Protein AF-A0A1G1J5I1-F1 (afdb_monomer_lite)

Foldseek 3Di:
DLVVLLVCLVVDDPDPVPDDPDPDPCVVVVVVCCQCVPPVNVVCCVPVVVVCCVVLCVVPPVSNVCVVVVVVVVVVVVVVVVVVCCVVCVVPDDSVNVSVVSNVVSVVVVVVVVVVVVVVD

Radius of gyration: 18.37 Å; chains: 1; bounding box: 35×41×48 Å

Structure (mmCIF, N/CA/C/O backbone):
data_AF-A0A1G1J5I1-F1
#
_entry.id   AF-A0A1G1J5I1-F1
#
loop_
_atom_site.group_PDB
_atom_site.id
_atom_site.type_symbol
_atom_site.label_atom_id
_atom_site.label_alt_id
_atom_site.label_comp_id
_atom_site.label_asym_id
_atom_site.label_entity_id
_atom_site.label_seq_id
_atom_site.pdbx_PDB_ins_code
_atom_site.Cartn_x
_atom_site.Cartn_y
_atom_site.Cartn_z
_atom_site.occupancy
_atom_site.B_iso_or_equiv
_atom_site.auth_seq_id
_atom_site.auth_comp_id
_atom_site.auth_asym_id
_atom_site.auth_atom_id
_atom_site.pdbx_PDB_model_num
ATOM 1 N N . MET A 1 1 ? -4.725 -12.896 -11.452 1.00 55.09 1 MET A N 1
ATOM 2 C CA . MET A 1 1 ? -3.726 -11.803 -11.487 1.00 55.09 1 MET A CA 1
ATOM 3 C C . MET A 1 1 ? -2.290 -12.328 -11.563 1.00 55.09 1 MET A C 1
ATOM 5 O O . MET A 1 1 ? -1.646 -12.036 -12.557 1.00 55.09 1 ME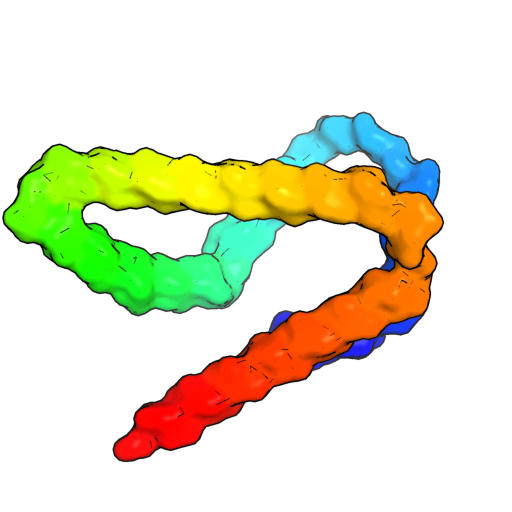T A O 1
ATOM 9 N N . GLY A 1 2 ? -1.803 -13.175 -10.642 1.00 56.72 2 GLY A N 1
ATOM 10 C CA . GLY A 1 2 ? -0.419 -13.703 -10.698 1.00 56.72 2 GLY A CA 1
ATOM 11 C C . GLY A 1 2 ? -0.045 -14.469 -11.982 1.00 56.72 2 GLY A C 1
ATOM 12 O O . GLY A 1 2 ? 0.990 -14.198 -12.580 1.00 56.72 2 GLY A O 1
ATOM 13 N N . ILE A 1 3 ? -0.916 -15.357 -12.476 1.00 57.78 3 ILE A N 1
ATOM 14 C CA . ILE A 1 3 ? -0.677 -16.102 -13.732 1.00 57.78 3 ILE A CA 1
ATOM 15 C C . ILE A 1 3 ? -0.652 -15.155 -14.945 1.00 57.78 3 ILE A C 1
ATOM 17 O O . ILE A 1 3 ? 0.208 -15.273 -15.812 1.00 57.78 3 ILE A O 1
ATOM 21 N N . ILE A 1 4 ? -1.550 -14.166 -14.977 1.00 65.12 4 ILE A N 1
ATOM 22 C CA . ILE A 1 4 ? -1.619 -13.163 -16.052 1.00 65.12 4 ILE A CA 1
ATOM 23 C C . ILE A 1 4 ? -0.335 -12.327 -16.081 1.00 65.12 4 ILE A C 1
ATOM 25 O O . ILE A 1 4 ? 0.204 -12.096 -17.159 1.00 65.12 4 ILE A O 1
ATOM 29 N N . LEU A 1 5 ? 0.199 -11.940 -14.917 1.00 62.00 5 LEU A N 1
ATOM 30 C CA . LEU A 1 5 ? 1.461 -11.201 -14.798 1.00 62.00 5 LEU A CA 1
ATOM 31 C C . LEU A 1 5 ? 2.662 -12.023 -15.282 1.00 62.00 5 LEU A C 1
ATOM 33 O O . LEU A 1 5 ? 3.518 -11.490 -15.981 1.00 62.00 5 LEU A O 1
ATOM 37 N N . ILE A 1 6 ? 2.700 -13.329 -15.003 1.00 63.72 6 ILE A N 1
ATOM 38 C CA . ILE A 1 6 ? 3.749 -14.230 -15.517 1.00 63.72 6 ILE A CA 1
ATOM 39 C C . ILE A 1 6 ? 3.690 -14.334 -17.046 1.00 63.72 6 ILE A C 1
ATOM 41 O O . ILE A 1 6 ? 4.729 -14.289 -17.706 1.00 63.72 6 ILE A O 1
ATOM 45 N N . LEU A 1 7 ? 2.485 -14.442 -17.610 1.00 65.31 7 LEU A N 1
ATOM 46 C CA . LEU A 1 7 ? 2.272 -14.569 -19.055 1.00 65.31 7 LEU A CA 1
ATOM 47 C C . LEU A 1 7 ? 2.526 -13.261 -19.816 1.00 65.31 7 LEU A C 1
ATOM 49 O O . LEU A 1 7 ? 2.947 -13.292 -20.970 1.00 65.31 7 LEU A O 1
ATOM 53 N N . THR A 1 8 ? 2.292 -12.111 -19.181 1.00 63.78 8 THR A N 1
ATOM 54 C CA . THR A 1 8 ? 2.509 -10.782 -19.778 1.00 63.78 8 THR A CA 1
ATOM 55 C C . THR A 1 8 ? 3.906 -10.217 -19.515 1.00 63.78 8 THR A C 1
ATOM 57 O O . THR A 1 8 ? 4.362 -9.380 -20.290 1.00 63.78 8 THR A O 1
ATOM 60 N N . ALA A 1 9 ? 4.644 -10.745 -18.531 1.00 59.56 9 ALA A N 1
ATOM 61 C CA . ALA A 1 9 ? 6.033 -10.379 -18.233 1.00 59.56 9 ALA A CA 1
ATOM 62 C C . ALA A 1 9 ? 6.990 -10.342 -19.448 1.00 59.56 9 ALA A C 1
ATOM 64 O O . ALA A 1 9 ? 7.840 -9.455 -19.478 1.00 59.56 9 ALA A O 1
ATOM 65 N N . PRO A 1 10 ? 6.906 -11.226 -20.469 1.00 63.50 10 PRO A N 1
ATOM 66 C CA . PRO A 1 10 ? 7.789 -11.144 -21.636 1.00 63.50 10 PRO A CA 1
ATOM 67 C C . PRO A 1 10 ? 7.584 -9.873 -22.473 1.00 63.50 10 PRO A C 1
ATOM 69 O O . PRO A 1 10 ? 8.506 -9.466 -23.170 1.00 63.50 10 PRO A O 1
ATOM 72 N N . LYS A 1 11 ? 6.395 -9.259 -22.406 1.00 60.06 11 LYS A N 1
ATOM 73 C CA . LYS A 1 11 ? 6.000 -8.085 -23.201 1.00 60.06 11 LYS A CA 1
ATOM 74 C C . LYS A 1 11 ? 6.179 -6.757 -22.458 1.00 60.06 11 LYS A C 1
ATOM 76 O O . LYS A 1 11 ? 5.930 -5.708 -23.038 1.00 60.06 11 LYS A O 1
ATOM 81 N N . MET A 1 12 ? 6.568 -6.792 -21.183 1.00 56.69 12 MET A N 1
ATOM 82 C CA . MET A 1 12 ? 6.730 -5.587 -20.371 1.00 56.69 12 MET A CA 1
ATOM 83 C C . MET A 1 12 ? 8.138 -5.014 -20.545 1.00 56.69 12 MET A C 1
ATOM 85 O O . MET A 1 12 ? 9.133 -5.666 -20.210 1.00 56.69 12 MET A O 1
ATOM 89 N N . THR A 1 13 ? 8.197 -3.790 -21.059 1.00 61.62 13 THR A N 1
ATOM 90 C CA . THR A 1 13 ? 9.415 -2.983 -21.196 1.00 61.62 13 THR A CA 1
ATOM 91 C C . THR A 1 13 ? 9.419 -1.944 -20.082 1.00 61.62 13 THR A C 1
ATOM 93 O O . THR A 1 13 ? 8.408 -1.278 -19.867 1.00 61.62 13 THR A O 1
ATOM 96 N N . ALA A 1 14 ? 10.527 -1.810 -19.350 1.00 56.22 14 ALA A N 1
ATOM 97 C CA . ALA A 1 14 ? 10.578 -0.950 -18.164 1.00 56.22 14 ALA A CA 1
ATOM 98 C C . ALA A 1 14 ? 10.547 0.555 -18.501 1.00 56.22 14 ALA A C 1
ATOM 100 O O . ALA A 1 14 ? 10.270 1.381 -17.633 1.00 56.22 14 ALA A O 1
ATOM 101 N N . LEU A 1 15 ? 10.828 0.913 -19.757 1.00 53.41 15 LEU A N 1
ATOM 102 C CA . LEU A 1 15 ? 10.865 2.286 -20.252 1.00 53.41 15 LEU A CA 1
ATOM 103 C C . LEU A 1 15 ? 10.266 2.351 -21.657 1.00 53.41 15 LEU A C 1
ATOM 105 O O . LEU A 1 15 ? 10.990 2.325 -22.653 1.00 53.41 15 LEU A O 1
ATOM 109 N N . ASP A 1 16 ? 8.944 2.470 -21.744 1.00 52.25 16 ASP A N 1
ATOM 110 C CA . ASP A 1 16 ? 8.336 2.987 -22.965 1.00 52.25 16 ASP A CA 1
ATOM 111 C C . ASP A 1 16 ? 8.480 4.515 -22.974 1.00 52.25 16 ASP A C 1
ATOM 113 O O . ASP A 1 16 ? 7.745 5.240 -22.306 1.00 52.25 16 ASP A O 1
ATOM 117 N N . LYS A 1 17 ? 9.486 5.012 -23.699 1.00 52.78 17 LYS A N 1
ATOM 118 C CA . LYS A 1 17 ? 9.742 6.452 -23.859 1.00 52.78 17 LYS A CA 1
ATOM 119 C C . LYS A 1 17 ? 8.707 7.152 -24.751 1.00 52.78 17 LYS A C 1
ATOM 121 O O . LYS A 1 17 ? 8.805 8.364 -24.921 1.00 52.78 17 LYS A O 1
ATOM 126 N N . THR A 1 18 ? 7.761 6.423 -25.351 1.00 50.72 18 THR A N 1
ATOM 127 C CA . THR A 1 18 ? 6.814 6.983 -26.330 1.00 50.72 18 THR A CA 1
ATOM 128 C C . THR A 1 18 ? 5.504 7.479 -25.717 1.00 50.72 18 THR A C 1
ATOM 130 O O . THR A 1 18 ? 4.784 8.244 -26.360 1.00 50.72 18 THR A O 1
ATOM 133 N N . VAL A 1 19 ? 5.218 7.131 -24.457 1.00 54.50 19 VAL A N 1
ATOM 134 C CA . VAL A 1 19 ? 4.055 7.652 -23.731 1.00 54.50 19 VAL A CA 1
ATOM 135 C C . VAL A 1 19 ? 4.356 9.078 -23.280 1.00 54.50 19 VAL A C 1
ATOM 137 O O . VAL A 1 19 ? 5.038 9.308 -22.280 1.00 54.50 19 VAL A O 1
ATOM 140 N N . GLN A 1 20 ? 3.857 10.058 -24.032 1.00 50.81 20 GLN A N 1
ATOM 141 C CA . GLN A 1 20 ? 3.867 11.442 -23.575 1.00 50.81 20 GLN A CA 1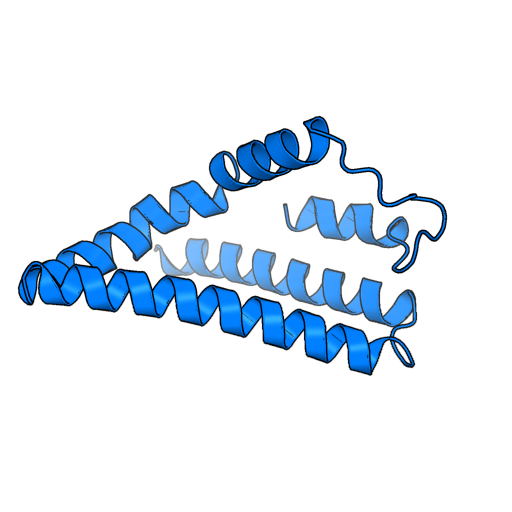
ATOM 142 C C . GLN A 1 20 ? 3.004 11.559 -22.308 1.00 50.81 20 GLN A C 1
ATOM 144 O O . GLN A 1 20 ? 1.903 11.003 -22.284 1.00 50.81 20 GLN A O 1
ATOM 149 N N . PRO A 1 21 ? 3.458 12.267 -21.256 1.00 47.88 21 PRO A N 1
ATOM 150 C CA . PRO A 1 21 ? 2.689 12.465 -20.033 1.00 47.88 21 PRO A CA 1
ATOM 151 C C . PRO A 1 21 ? 1.542 13.457 -20.289 1.00 47.88 21 PRO A C 1
ATOM 153 O O . PRO A 1 21 ? 1.585 14.613 -19.883 1.00 47.88 21 PRO A O 1
ATOM 156 N N . GLY A 1 22 ? 0.518 13.013 -21.016 1.00 51.81 22 GLY A N 1
ATOM 157 C CA . GLY A 1 22 ? -0.747 13.716 -21.167 1.00 51.81 22 GLY A CA 1
ATOM 158 C C . GLY A 1 22 ? -1.658 13.377 -19.994 1.00 51.81 22 GLY A C 1
ATOM 159 O O . GLY A 1 22 ? -1.874 12.205 -19.689 1.00 51.81 22 GLY A O 1
ATOM 160 N N . PHE A 1 23 ? -2.191 14.394 -19.316 1.00 55.91 23 PHE A N 1
ATOM 161 C CA . PHE A 1 23 ? -3.173 14.207 -18.249 1.00 55.91 23 PHE A CA 1
ATOM 162 C C . PHE A 1 23 ? -4.534 13.843 -18.860 1.00 55.91 23 PHE A C 1
ATOM 164 O O . PHE A 1 23 ? -5.436 14.674 -18.964 1.00 55.91 23 PHE A O 1
ATOM 171 N N . ASP A 1 24 ? -4.672 12.599 -19.311 1.00 65.38 24 ASP A N 1
ATOM 172 C CA . ASP A 1 24 ? -5.941 12.090 -19.814 1.00 65.38 24 ASP A CA 1
ATOM 173 C C . ASP A 1 24 ? -6.859 11.766 -18.634 1.00 65.38 24 ASP A C 1
ATOM 175 O O . ASP A 1 24 ? -6.566 10.898 -17.808 1.00 65.38 24 ASP A O 1
ATOM 179 N N . LYS A 1 25 ? -8.014 12.437 -18.549 1.00 61.81 25 LYS A N 1
ATOM 180 C CA . LYS A 1 25 ? -9.018 12.184 -17.493 1.00 61.81 25 LYS A CA 1
ATOM 181 C C . LYS A 1 25 ? -9.445 10.708 -17.444 1.00 61.81 25 LYS A C 1
ATOM 183 O O . LYS A 1 25 ? -9.797 10.203 -16.377 1.00 61.81 25 LYS A O 1
ATOM 188 N N . GLY A 1 26 ? -9.356 10.011 -18.581 1.00 66.88 26 GLY A N 1
ATOM 189 C CA . GLY A 1 26 ? -9.585 8.572 -18.696 1.00 66.88 26 GLY A CA 1
ATOM 190 C C . GLY A 1 26 ? -8.600 7.714 -17.893 1.00 66.88 26 GLY A C 1
ATOM 191 O O . GLY A 1 26 ? -9.017 6.700 -17.341 1.00 66.88 26 GLY A O 1
ATOM 192 N N . LEU A 1 27 ? -7.335 8.132 -17.738 1.00 69.44 27 LEU A N 1
ATOM 193 C CA . LEU A 1 27 ? -6.355 7.413 -16.911 1.00 69.44 27 LEU A CA 1
ATOM 194 C C . LEU A 1 27 ? -6.695 7.502 -15.420 1.00 69.44 27 LEU A C 1
ATOM 196 O O . LEU A 1 27 ? -6.558 6.516 -14.700 1.00 69.44 27 LEU A O 1
ATOM 200 N N . PHE A 1 28 ? -7.165 8.664 -14.958 1.00 72.88 28 PHE A N 1
ATOM 201 C CA . PHE A 1 28 ? -7.493 8.873 -13.546 1.00 72.88 28 PHE A CA 1
ATOM 202 C C . PHE A 1 28 ? -8.727 8.061 -13.134 1.00 72.88 28 PHE A C 1
ATOM 204 O O . PHE A 1 28 ? -8.712 7.350 -12.130 1.00 72.88 28 PHE A O 1
ATOM 211 N N . ILE A 1 29 ? -9.781 8.112 -13.956 1.00 74.88 29 ILE A N 1
ATOM 212 C CA . ILE A 1 29 ? -11.013 7.342 -13.740 1.00 74.88 29 ILE A CA 1
ATOM 213 C C . ILE A 1 29 ? -10.745 5.843 -13.907 1.00 74.88 29 ILE A C 1
ATOM 215 O O . ILE A 1 29 ? -11.189 5.048 -13.080 1.00 74.88 29 ILE A O 1
ATOM 219 N N . GLY A 1 30 ? -9.977 5.453 -14.929 1.00 74.81 30 GLY A N 1
ATOM 220 C CA . GLY A 1 30 ? -9.584 4.062 -15.151 1.00 74.81 30 GLY A CA 1
ATOM 221 C C . GLY A 1 30 ? -8.777 3.491 -13.986 1.00 74.81 30 GLY A C 1
ATOM 222 O O . GLY A 1 30 ? -9.079 2.397 -13.516 1.00 74.81 30 GLY A O 1
ATOM 223 N N . GLY A 1 31 ? -7.811 4.251 -13.464 1.00 74.25 31 GLY A N 1
ATOM 224 C CA . GLY A 1 31 ? -7.022 3.869 -12.292 1.00 74.25 31 GLY A CA 1
ATOM 225 C C . GLY A 1 31 ? -7.859 3.756 -11.017 1.00 74.25 31 GLY A C 1
ATOM 226 O O . GLY A 1 31 ? -7.736 2.774 -10.286 1.00 74.25 31 GLY A O 1
ATOM 227 N N . PHE A 1 32 ? -8.758 4.714 -10.773 1.00 76.31 32 PHE A N 1
ATOM 228 C CA . PHE A 1 32 ? -9.667 4.681 -9.625 1.00 76.31 32 PHE A CA 1
ATOM 229 C C . PHE A 1 32 ? -10.591 3.456 -9.660 1.00 76.31 32 PHE A C 1
ATOM 231 O O . PHE A 1 32 ? -10.646 2.693 -8.694 1.00 76.31 32 PHE A O 1
ATOM 238 N N . LEU A 1 33 ? -11.266 3.226 -10.793 1.00 75.19 33 LEU A N 1
ATOM 239 C CA . LEU A 1 33 ? -12.154 2.078 -10.974 1.00 75.19 33 LEU A CA 1
ATOM 240 C C . LEU A 1 33 ? -11.390 0.759 -10.848 1.00 75.19 33 LEU A C 1
ATOM 242 O O . LEU A 1 33 ? -11.863 -0.153 -10.176 1.00 75.19 33 LEU A O 1
ATOM 246 N N . PHE A 1 34 ? -10.193 0.665 -11.431 1.00 74.75 34 PHE A N 1
ATOM 247 C CA . PHE A 1 34 ? -9.363 -0.531 -11.329 1.00 74.75 34 PHE A CA 1
ATOM 248 C C . PHE A 1 34 ? -8.958 -0.837 -9.881 1.00 74.75 34 PHE A C 1
ATOM 250 O O . PHE A 1 34 ? -9.022 -1.994 -9.471 1.00 74.75 34 PHE A O 1
ATOM 257 N N . SER A 1 35 ? -8.603 0.178 -9.087 1.00 73.56 35 SER A N 1
ATOM 258 C CA . SER A 1 35 ? -8.270 -0.001 -7.668 1.00 73.56 35 SER A CA 1
ATOM 259 C C . SER A 1 35 ? -9.462 -0.497 -6.852 1.00 73.56 35 SER A C 1
ATOM 261 O O . SER A 1 35 ? -9.345 -1.509 -6.158 1.00 73.56 35 SER A O 1
ATOM 263 N N . VAL A 1 36 ? -10.615 0.170 -6.970 1.00 74.12 36 VAL A N 1
ATOM 264 C CA . VAL A 1 36 ? -11.817 -0.150 -6.178 1.00 74.12 36 VAL A CA 1
ATOM 265 C C . VAL A 1 36 ? -12.399 -1.513 -6.562 1.00 74.12 36 VAL A C 1
ATOM 267 O O . VAL A 1 36 ? -12.837 -2.264 -5.694 1.00 74.12 36 VAL A O 1
ATOM 270 N N . ILE A 1 37 ? -12.376 -1.856 -7.853 1.00 76.19 37 ILE A N 1
ATOM 271 C CA . ILE A 1 37 ? -12.941 -3.108 -8.382 1.00 76.19 37 ILE A CA 1
ATOM 272 C C . ILE A 1 37 ? -11.936 -4.266 -8.275 1.00 76.19 37 ILE A C 1
ATOM 274 O O . ILE A 1 37 ? -12.297 -5.428 -8.479 1.00 76.19 37 ILE A O 1
ATOM 278 N N . SER A 1 38 ? -10.674 -3.998 -7.919 1.00 79.19 38 SER A N 1
ATOM 279 C CA . SER A 1 38 ? -9.695 -5.066 -7.752 1.00 79.19 38 SER A CA 1
ATOM 280 C C . SER A 1 38 ? -10.165 -6.040 -6.656 1.00 79.19 38 SER A C 1
ATOM 282 O O . SER A 1 38 ? -10.445 -5.627 -5.527 1.00 79.19 38 SER A O 1
ATOM 284 N N . PRO A 1 39 ? -10.231 -7.358 -6.934 1.00 75.69 39 PRO A N 1
ATOM 285 C CA . PRO A 1 39 ? -10.697 -8.333 -5.947 1.00 75.69 39 PRO A CA 1
ATOM 286 C C . PRO A 1 39 ? -9.911 -8.277 -4.631 1.00 75.69 39 PRO A C 1
ATOM 288 O O . PRO A 1 39 ? -10.466 -8.518 -3.562 1.00 75.69 39 PRO A O 1
ATOM 291 N N . GLY A 1 40 ? -8.623 -7.922 -4.703 1.00 76.94 40 GLY A N 1
ATOM 292 C CA . GLY A 1 40 ? -7.761 -7.775 -3.532 1.00 76.94 40 GLY A CA 1
ATOM 293 C C . GLY A 1 40 ? -8.201 -6.650 -2.595 1.00 76.94 40 GLY A C 1
ATOM 294 O O . GLY A 1 40 ? -8.180 -6.847 -1.384 1.00 76.94 40 GLY A O 1
ATOM 295 N N . PHE A 1 41 ? -8.653 -5.514 -3.133 1.00 78.94 41 PHE A N 1
ATOM 296 C CA . PHE A 1 41 ? -9.111 -4.380 -2.329 1.00 78.94 41 PHE A CA 1
ATOM 297 C C . PHE A 1 41 ? -10.350 -4.740 -1.505 1.00 78.94 41 PHE A C 1
ATOM 299 O O . PHE A 1 41 ? -10.375 -4.534 -0.291 1.00 78.94 41 PHE A O 1
ATOM 306 N N . ILE A 1 42 ? -11.344 -5.357 -2.150 1.00 81.38 42 ILE A N 1
ATOM 307 C CA . ILE A 1 42 ? -12.592 -5.769 -1.495 1.00 81.38 42 ILE A CA 1
ATOM 308 C C . ILE A 1 42 ? -12.314 -6.826 -0.421 1.00 81.38 42 ILE A C 1
ATOM 310 O O . ILE A 1 42 ? -12.782 -6.696 0.709 1.00 81.38 42 ILE A O 1
ATOM 314 N N . VAL A 1 43 ? -11.520 -7.854 -0.747 1.00 82.56 43 VAL A N 1
ATOM 315 C CA . VAL A 1 43 ? -11.189 -8.930 0.201 1.00 82.56 43 VAL A CA 1
ATOM 316 C C . VAL A 1 43 ? -10.410 -8.395 1.403 1.00 82.56 43 VAL A C 1
ATOM 318 O O . VAL A 1 43 ? -10.696 -8.793 2.532 1.00 82.56 43 VAL A O 1
ATOM 321 N N . TRP A 1 44 ? -9.460 -7.479 1.197 1.00 84.06 44 TRP A N 1
ATOM 322 C CA . TRP A 1 44 ? -8.685 -6.883 2.286 1.00 84.06 44 TRP A CA 1
ATOM 323 C C . TRP A 1 44 ? -9.562 -6.066 3.238 1.00 84.06 44 TRP A C 1
ATOM 325 O O . TRP A 1 44 ? -9.501 -6.275 4.451 1.00 84.06 44 TRP A O 1
ATOM 335 N N . TRP A 1 45 ? -10.420 -5.192 2.702 1.00 83.88 45 TRP A N 1
ATOM 336 C CA . TRP A 1 45 ? -11.330 -4.387 3.517 1.00 83.88 45 TRP A CA 1
ATOM 337 C C . TRP A 1 45 ? -12.331 -5.258 4.277 1.00 83.88 45 TRP A C 1
ATOM 339 O O . TRP A 1 45 ? -12.528 -5.043 5.469 1.00 83.88 45 TRP A O 1
ATOM 349 N N . ALA A 1 46 ? -12.896 -6.283 3.631 1.00 84.75 46 ALA A N 1
ATOM 350 C CA . ALA A 1 46 ? -13.859 -7.192 4.251 1.00 84.75 46 ALA A CA 1
ATOM 351 C C . ALA A 1 46 ? -13.263 -8.061 5.374 1.00 84.75 46 ALA A C 1
ATOM 353 O O . ALA A 1 46 ? -13.996 -8.512 6.251 1.00 84.75 46 ALA A O 1
ATOM 354 N N . THR A 1 47 ? -11.952 -8.314 5.352 1.00 86.69 47 THR A N 1
ATOM 355 C CA . THR A 1 47 ? -11.282 -9.192 6.322 1.00 86.69 47 THR A CA 1
ATOM 356 C C . THR A 1 47 ? -10.450 -8.391 7.317 1.00 86.69 47 THR A C 1
ATOM 358 O O . THR A 1 47 ? -10.870 -8.151 8.449 1.00 86.69 47 THR A O 1
ATOM 361 N N . ILE A 1 48 ? -9.265 -7.961 6.894 1.00 85.94 48 ILE A N 1
ATOM 362 C CA . ILE A 1 48 ? -8.283 -7.295 7.742 1.00 85.94 48 ILE A CA 1
ATOM 363 C C . ILE A 1 48 ? -8.795 -5.908 8.125 1.00 85.94 48 ILE A C 1
ATOM 365 O O . ILE A 1 48 ? -8.825 -5.617 9.317 1.00 85.94 48 ILE A O 1
ATOM 369 N N . GLY A 1 49 ? -9.269 -5.112 7.159 1.00 84.69 49 GLY A N 1
ATOM 370 C CA . GLY A 1 49 ? -9.684 -3.719 7.369 1.00 84.69 49 GLY A CA 1
ATOM 371 C C . GLY A 1 49 ? -10.795 -3.554 8.410 1.00 84.69 49 GLY A C 1
ATOM 372 O O . GLY A 1 49 ? -10.649 -2.788 9.363 1.00 84.69 49 GLY A O 1
ATOM 373 N N . VAL A 1 50 ? -11.882 -4.323 8.290 1.00 85.50 50 VAL A N 1
ATOM 3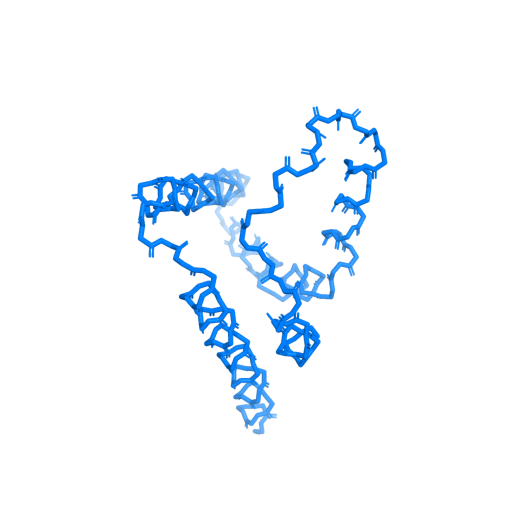74 C CA . VAL A 1 50 ? -12.959 -4.332 9.296 1.00 85.50 50 VAL A CA 1
ATOM 375 C C . VAL A 1 50 ? -12.429 -4.774 10.662 1.00 85.50 50 VAL A C 1
ATOM 377 O O . VAL A 1 50 ? -12.737 -4.140 11.671 1.00 85.50 50 VAL A O 1
ATOM 380 N N . SER A 1 51 ? -11.585 -5.811 10.720 1.00 87.38 51 SER A N 1
ATOM 381 C CA . SER A 1 51 ? -11.045 -6.302 11.994 1.00 87.38 51 SER A CA 1
ATOM 382 C C . SER A 1 51 ? -10.171 -5.266 12.717 1.00 87.38 51 SER A C 1
ATOM 384 O O . SER A 1 51 ? -10.246 -5.148 13.942 1.00 87.38 51 SER A O 1
ATOM 386 N N . THR A 1 52 ? -9.365 -4.485 11.988 1.00 85.69 52 THR A N 1
ATOM 387 C CA . THR A 1 52 ? -8.533 -3.420 12.565 1.00 85.69 52 THR A CA 1
ATOM 388 C C . THR A 1 52 ? -9.362 -2.226 13.006 1.00 85.69 52 THR A C 1
ATOM 390 O O . THR A 1 52 ? -9.078 -1.672 14.065 1.00 85.69 52 THR A O 1
ATOM 393 N N . ILE A 1 53 ? -10.415 -1.863 12.270 1.00 87.00 53 ILE A N 1
ATOM 394 C CA . ILE A 1 53 ? -11.328 -0.786 12.677 1.00 87.00 53 ILE A CA 1
ATOM 395 C C . ILE A 1 53 ? -12.081 -1.157 13.954 1.00 87.00 53 ILE A C 1
ATOM 397 O O . ILE A 1 53 ? -12.142 -0.347 14.875 1.00 87.00 53 ILE A O 1
ATOM 401 N N . VAL A 1 54 ? -12.594 -2.387 14.059 1.00 87.56 54 VAL A N 1
ATOM 402 C CA . VAL A 1 54 ? -13.270 -2.868 15.278 1.00 87.56 54 VAL A CA 1
ATOM 403 C C . VAL A 1 54 ? -12.331 -2.825 16.485 1.00 87.56 54 VAL A C 1
ATOM 405 O O . VAL A 1 54 ? -12.729 -2.384 17.560 1.00 87.56 54 VAL A O 1
ATOM 408 N N . LYS A 1 55 ? -11.061 -3.214 16.314 1.00 85.56 55 LYS A N 1
ATOM 409 C CA . LYS A 1 55 ? -10.051 -3.092 17.378 1.00 85.56 55 LYS A CA 1
ATOM 410 C C . LYS A 1 55 ? -9.745 -1.636 17.726 1.00 85.56 55 LYS A C 1
ATOM 412 O O . LYS A 1 55 ? -9.579 -1.321 18.898 1.00 85.56 55 LYS A O 1
ATOM 417 N N . ALA A 1 56 ? -9.687 -0.750 1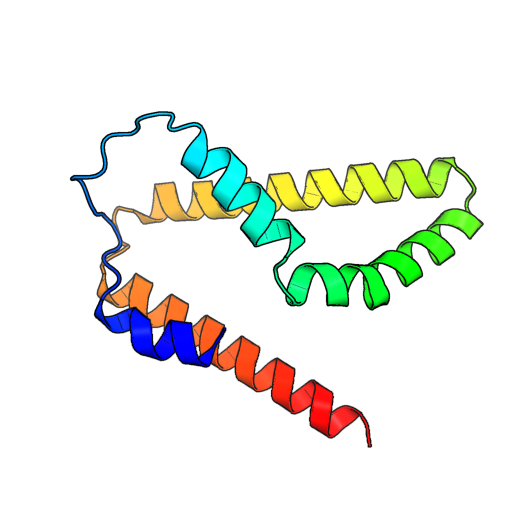6.736 1.00 84.88 56 ALA A N 1
ATOM 418 C CA . ALA A 1 56 ? -9.447 0.674 16.954 1.00 84.88 56 ALA A CA 1
ATOM 419 C C . ALA A 1 56 ? -10.622 1.365 17.668 1.00 84.88 56 ALA A C 1
ATOM 421 O O . ALA A 1 56 ? -10.395 2.249 18.490 1.00 84.88 56 ALA A O 1
ATOM 422 N N . LEU A 1 57 ? -11.858 0.918 17.423 1.00 86.19 57 LEU A N 1
ATOM 423 C CA . LEU A 1 57 ? -13.068 1.392 18.104 1.00 86.19 57 LEU A CA 1
ATOM 424 C C . LEU A 1 57 ? -13.049 1.132 19.618 1.00 86.19 57 LEU A C 1
ATOM 426 O O . LEU A 1 57 ? -13.663 1.899 20.357 1.00 86.19 57 LEU A O 1
ATOM 430 N N . LEU A 1 58 ? -12.302 0.129 20.100 1.00 86.62 58 LEU A N 1
ATOM 431 C CA . LEU A 1 58 ? -12.099 -0.100 21.541 1.00 86.62 58 LEU A CA 1
ATOM 432 C C . LEU A 1 58 ? -11.395 1.080 22.231 1.00 86.62 58 LEU A C 1
ATOM 434 O O . LEU A 1 58 ? -11.574 1.290 23.426 1.00 86.62 58 LEU A O 1
ATOM 438 N N . PHE A 1 59 ? -10.633 1.872 21.473 1.00 84.62 59 PHE A N 1
ATOM 439 C CA . PHE A 1 59 ? -9.971 3.095 21.933 1.00 84.62 59 PHE A CA 1
ATOM 440 C C . PHE A 1 59 ? -10.771 4.366 21.576 1.00 84.62 59 PHE A C 1
ATOM 442 O O . PHE A 1 59 ? -10.252 5.481 21.654 1.00 84.62 59 PHE A O 1
ATOM 449 N N . GLY A 1 60 ? -12.036 4.216 21.164 1.00 87.12 60 GLY A N 1
ATOM 450 C CA . GLY A 1 60 ? -12.920 5.308 20.756 1.00 87.12 60 GLY A CA 1
ATOM 451 C C . GLY A 1 60 ? -12.548 5.950 19.412 1.00 87.12 60 GLY A C 1
ATOM 452 O O . GLY A 1 60 ? -11.753 5.426 18.632 1.00 87.12 60 GLY A O 1
ATOM 453 N N . MET A 1 61 ? -13.124 7.126 19.126 1.00 85.75 61 MET A N 1
ATOM 454 C CA . MET A 1 61 ? -12.885 7.857 17.866 1.00 85.75 61 MET A CA 1
ATOM 455 C C . MET A 1 61 ? -11.415 8.251 17.669 1.00 85.75 61 MET A C 1
ATOM 457 O O . MET A 1 61 ? -10.942 8.281 16.534 1.00 85.75 61 MET A O 1
ATOM 461 N N . ALA A 1 62 ? -10.670 8.491 18.752 1.00 86.00 62 ALA A N 1
ATOM 462 C CA . ALA A 1 62 ? -9.241 8.788 18.678 1.00 86.00 62 ALA A CA 1
ATOM 463 C C . ALA A 1 62 ? -8.443 7.622 18.066 1.00 86.00 62 ALA A C 1
ATOM 465 O O . ALA A 1 62 ? -7.584 7.851 17.213 1.00 86.00 62 ALA A O 1
ATOM 466 N N . GLY A 1 63 ? -8.772 6.375 18.427 1.00 84.62 63 GLY A N 1
ATOM 467 C CA . GLY A 1 63 ? -8.138 5.181 17.864 1.00 84.62 63 GLY A CA 1
ATOM 468 C C . GLY A 1 63 ? -8.358 5.044 16.357 1.00 84.62 63 GLY A C 1
ATOM 469 O O . GLY A 1 63 ? -7.428 4.717 15.623 1.00 84.62 63 GLY A O 1
ATOM 470 N N . VAL A 1 64 ? -9.562 5.359 15.873 1.00 86.12 64 VAL A N 1
ATOM 471 C CA . VAL A 1 64 ? -9.897 5.310 14.438 1.00 86.12 64 VAL A CA 1
ATOM 472 C C . VAL A 1 64 ? -9.136 6.377 13.646 1.00 86.12 64 VAL A C 1
ATOM 474 O O . VAL A 1 64 ? -8.633 6.092 12.557 1.00 86.12 64 VAL A O 1
ATOM 477 N N . ILE A 1 65 ? -9.001 7.588 14.195 1.00 89.75 65 ILE A N 1
ATOM 478 C CA . ILE A 1 65 ? -8.243 8.677 13.561 1.00 89.75 65 ILE A CA 1
ATOM 479 C C . ILE A 1 65 ? -6.767 8.287 13.440 1.00 89.75 65 ILE A C 1
ATOM 481 O O . ILE A 1 65 ? -6.209 8.357 12.346 1.00 89.75 65 ILE A O 1
ATOM 485 N N . PHE A 1 66 ? -6.150 7.813 14.526 1.00 90.69 66 PHE A N 1
ATOM 486 C CA . PHE A 1 66 ? -4.750 7.377 14.509 1.00 90.69 66 PHE A CA 1
ATOM 487 C C . PHE A 1 66 ? -4.513 6.190 13.572 1.00 90.69 66 PHE A C 1
ATOM 489 O O . PHE A 1 66 ? -3.528 6.194 12.836 1.00 90.69 66 PHE A O 1
ATOM 496 N N . LEU A 1 67 ? -5.422 5.207 13.548 1.00 88.31 67 LEU A N 1
ATOM 497 C CA . LEU A 1 67 ? -5.355 4.082 12.612 1.00 88.31 67 LEU A CA 1
ATOM 498 C C . LEU A 1 67 ? -5.380 4.576 11.160 1.00 88.31 67 LEU A C 1
ATOM 500 O O . LEU A 1 67 ? -4.553 4.159 10.355 1.00 88.31 67 LEU A O 1
ATOM 504 N N . THR A 1 68 ? -6.310 5.474 10.834 1.00 87.75 68 THR A N 1
ATOM 505 C CA . THR A 1 68 ? -6.497 5.979 9.467 1.00 87.75 68 THR A CA 1
ATOM 506 C C . THR A 1 68 ? -5.294 6.802 9.013 1.00 87.75 68 THR A C 1
ATOM 508 O O . THR A 1 68 ? -4.754 6.561 7.935 1.00 87.75 68 THR A O 1
ATOM 511 N N . PHE A 1 69 ? -4.819 7.723 9.855 1.00 91.94 69 PHE A N 1
ATOM 512 C CA . PHE A 1 69 ? -3.632 8.523 9.556 1.00 91.94 69 PHE A CA 1
ATOM 513 C C . PHE A 1 69 ? -2.375 7.667 9.435 1.00 91.94 69 PHE A C 1
ATOM 515 O O . PHE A 1 69 ? -1.604 7.842 8.494 1.00 91.94 69 PHE A O 1
ATOM 522 N N . GLY A 1 70 ? -2.176 6.725 10.360 1.00 90.31 70 GLY A N 1
ATOM 523 C CA . GLY A 1 70 ? -1.049 5.800 10.315 1.00 90.31 70 GLY A CA 1
ATOM 524 C C . GLY A 1 70 ? -1.065 4.940 9.053 1.00 90.31 70 GLY A C 1
ATOM 525 O O . GLY A 1 70 ? -0.022 4.761 8.430 1.00 90.31 70 GLY A O 1
ATOM 526 N N . HIS A 1 71 ? -2.244 4.469 8.639 1.00 87.94 71 HIS A N 1
ATOM 527 C CA . HIS A 1 71 ? -2.412 3.696 7.412 1.00 87.94 71 HIS A CA 1
ATOM 528 C C . HIS A 1 71 ? -2.026 4.509 6.169 1.00 87.94 71 HIS A C 1
ATOM 530 O O . HIS A 1 71 ? -1.121 4.104 5.444 1.00 87.94 71 HIS A O 1
ATOM 536 N N . TRP A 1 72 ? -2.608 5.698 5.977 1.00 90.31 72 TRP A N 1
ATOM 537 C CA . TRP A 1 72 ? -2.287 6.556 4.828 1.00 90.31 72 TRP A CA 1
ATOM 538 C C . TRP A 1 72 ? -0.821 6.993 4.801 1.00 90.31 72 TRP A C 1
ATOM 540 O O . TRP A 1 72 ? -0.214 7.094 3.730 1.00 90.31 72 TRP A O 1
ATOM 550 N N . LEU A 1 73 ? -0.234 7.253 5.972 1.00 92.50 73 LEU A N 1
ATOM 551 C CA . LEU A 1 73 ? 1.174 7.611 6.077 1.00 92.50 73 LEU A CA 1
ATOM 552 C C . LEU A 1 73 ? 2.072 6.430 5.702 1.00 92.50 73 LEU A C 1
ATOM 554 O O . LEU A 1 73 ? 3.035 6.622 4.962 1.00 92.50 73 LEU A O 1
ATOM 558 N N . ALA A 1 74 ? 1.748 5.220 6.161 1.00 90.44 74 ALA A N 1
ATOM 559 C CA . ALA A 1 74 ? 2.472 4.010 5.789 1.00 90.44 74 ALA A CA 1
ATOM 560 C C . ALA A 1 74 ? 2.405 3.759 4.276 1.00 90.44 74 ALA A C 1
ATOM 562 O O . ALA A 1 74 ? 3.441 3.498 3.668 1.00 90.44 74 ALA A O 1
ATOM 563 N N . ASP A 1 75 ? 1.230 3.921 3.660 1.00 88.81 75 ASP A N 1
ATOM 564 C CA . ASP A 1 75 ? 1.068 3.800 2.208 1.00 88.81 75 ASP A CA 1
ATOM 565 C C . ASP A 1 75 ? 1.921 4.835 1.468 1.00 88.81 75 ASP A C 1
ATOM 567 O O . ASP A 1 75 ? 2.680 4.500 0.557 1.00 88.81 75 ASP A O 1
ATOM 571 N N . THR A 1 76 ? 1.859 6.099 1.893 1.00 89.56 76 THR A N 1
ATOM 572 C CA . THR A 1 76 ? 2.625 7.188 1.271 1.00 89.56 76 THR A CA 1
ATOM 573 C C . THR A 1 76 ? 4.129 6.955 1.399 1.00 89.56 76 THR A C 1
ATOM 575 O O . THR A 1 76 ? 4.856 7.065 0.413 1.00 89.56 76 THR A O 1
ATOM 578 N N . LEU A 1 77 ? 4.607 6.586 2.591 1.00 92.81 77 LEU A N 1
ATOM 579 C CA . LEU A 1 77 ? 6.016 6.276 2.841 1.00 92.81 77 LEU A CA 1
ATOM 580 C C . LEU A 1 77 ? 6.479 5.065 2.037 1.00 92.81 77 LEU A C 1
ATOM 582 O O . LEU A 1 77 ? 7.601 5.067 1.531 1.00 92.81 77 LEU A O 1
ATOM 586 N N . TRP A 1 78 ? 5.629 4.051 1.889 1.00 86.38 78 TRP A N 1
ATOM 587 C CA . TRP A 1 78 ? 5.916 2.873 1.083 1.00 86.38 78 TRP A CA 1
ATOM 588 C C . TRP A 1 78 ? 6.058 3.225 -0.399 1.00 86.38 78 TRP A C 1
ATOM 590 O O . TRP A 1 78 ? 7.085 2.916 -1.007 1.00 86.38 78 TRP A O 1
ATOM 600 N N . TYR A 1 79 ? 5.081 3.932 -0.974 1.00 83.94 79 TYR A N 1
ATOM 601 C CA . TYR A 1 79 ? 5.142 4.368 -2.371 1.00 83.94 79 TYR A CA 1
ATOM 602 C C . TYR A 1 79 ? 6.312 5.315 -2.629 1.00 83.94 79 TYR A C 1
ATOM 604 O O . TYR A 1 79 ? 6.978 5.198 -3.661 1.00 83.94 79 TYR A O 1
ATOM 612 N N . TRP A 1 80 ? 6.601 6.219 -1.692 1.00 87.94 80 TRP A N 1
ATOM 613 C CA . TRP A 1 80 ? 7.761 7.101 -1.765 1.00 87.94 80 TRP A CA 1
ATOM 614 C C . TRP A 1 80 ? 9.069 6.307 -1.730 1.00 87.94 80 TRP A C 1
ATOM 616 O O . TRP A 1 80 ? 9.927 6.511 -2.585 1.00 87.94 80 TRP A O 1
ATOM 626 N N . SER A 1 81 ? 9.189 5.342 -0.816 1.00 87.06 81 SER A N 1
ATOM 627 C CA . SER A 1 81 ? 10.368 4.478 -0.690 1.00 87.06 81 SER A CA 1
ATOM 628 C C . SER A 1 81 ? 10.600 3.641 -1.946 1.00 87.06 81 SER A C 1
ATOM 630 O O . SER A 1 81 ? 11.724 3.590 -2.442 1.00 87.06 81 SER A O 1
ATOM 632 N N . ILE A 1 82 ? 9.547 3.035 -2.511 1.00 83.44 82 ILE A N 1
ATOM 633 C CA . ILE A 1 82 ? 9.638 2.298 -3.780 1.00 83.44 82 ILE A CA 1
ATOM 634 C C . ILE A 1 82 ? 10.043 3.235 -4.914 1.00 83.44 82 ILE A C 1
ATOM 636 O O . ILE A 1 82 ? 10.962 2.915 -5.662 1.00 83.44 82 ILE A O 1
ATOM 640 N N . SER A 1 83 ? 9.389 4.390 -5.045 1.00 83.12 83 SER A N 1
ATOM 641 C CA . SER A 1 83 ? 9.686 5.349 -6.114 1.00 83.12 83 SER A CA 1
ATOM 642 C C . SER A 1 83 ? 11.128 5.841 -6.031 1.00 83.12 83 SER A C 1
ATOM 644 O O . SER A 1 83 ? 11.812 5.902 -7.048 1.00 83.12 83 SER A O 1
ATOM 646 N N . TYR A 1 84 ? 11.617 6.114 -4.822 1.00 85.06 84 TYR A N 1
ATOM 647 C CA . TYR A 1 84 ? 12.994 6.519 -4.560 1.00 85.06 84 TYR A CA 1
ATOM 648 C C . TYR A 1 84 ? 14.004 5.402 -4.852 1.00 85.06 84 TYR A C 1
ATOM 650 O O . TYR A 1 84 ? 15.027 5.637 -5.496 1.00 85.06 84 TYR A O 1
ATOM 658 N N . ALA A 1 85 ? 13.713 4.173 -4.417 1.00 83.12 85 ALA A N 1
ATOM 659 C CA . ALA A 1 85 ? 14.547 3.006 -4.692 1.00 83.12 85 ALA A CA 1
ATOM 660 C C . ALA A 1 85 ? 14.619 2.707 -6.195 1.00 83.12 85 ALA A C 1
ATOM 662 O O . ALA A 1 85 ? 15.693 2.402 -6.711 1.00 83.12 85 ALA A O 1
ATOM 663 N N . LEU A 1 86 ? 13.496 2.840 -6.907 1.00 78.81 86 LEU A N 1
ATOM 664 C CA . LEU A 1 86 ? 13.452 2.724 -8.357 1.00 78.81 86 LEU A CA 1
ATOM 665 C C . LEU A 1 86 ? 14.243 3.852 -9.006 1.00 78.81 86 LEU A C 1
ATOM 667 O O . LEU A 1 86 ? 15.086 3.550 -9.834 1.00 78.81 86 LEU A O 1
ATOM 671 N N . ASP A 1 87 ? 14.040 5.113 -8.616 1.00 77.81 87 ASP A N 1
ATOM 672 C CA . ASP A 1 87 ? 14.730 6.269 -9.199 1.00 77.81 87 ASP A CA 1
ATOM 673 C C . ASP A 1 87 ? 16.256 6.168 -9.082 1.00 77.81 87 ASP A C 1
ATOM 675 O O . ASP A 1 87 ? 16.959 6.288 -10.086 1.00 77.81 87 ASP A O 1
ATOM 679 N N . LYS A 1 88 ? 16.769 5.799 -7.902 1.00 76.69 88 LYS A N 1
ATOM 680 C CA . LYS A 1 88 ? 18.196 5.488 -7.715 1.00 76.69 88 LYS A CA 1
ATOM 681 C C . LYS A 1 88 ? 18.634 4.199 -8.415 1.00 76.69 88 LYS A C 1
ATOM 683 O O . LYS A 1 88 ? 19.781 4.088 -8.841 1.00 76.69 88 LYS A O 1
ATOM 688 N N . GLY A 1 89 ? 17.738 3.223 -8.540 1.00 69.25 89 GLY A N 1
ATOM 689 C CA . GLY A 1 89 ? 17.972 1.942 -9.204 1.00 69.25 89 GLY A CA 1
ATOM 690 C C . GLY A 1 89 ? 17.886 1.989 -10.732 1.00 69.25 89 GLY A C 1
ATOM 691 O O . GLY A 1 89 ? 18.314 1.031 -11.376 1.00 69.25 89 GLY A O 1
ATOM 692 N N . LYS A 1 90 ? 17.381 3.080 -11.336 1.00 65.12 90 LYS A N 1
ATOM 693 C CA . LYS A 1 90 ? 17.190 3.227 -12.795 1.00 65.12 90 LYS A CA 1
ATOM 694 C C . LYS A 1 90 ? 18.481 3.007 -13.584 1.00 65.12 90 LYS A C 1
ATOM 696 O O . LYS A 1 90 ? 18.417 2.490 -14.693 1.00 65.12 90 LYS A O 1
ATOM 701 N N . ALA A 1 91 ? 19.641 3.322 -13.005 1.00 62.16 91 ALA A N 1
ATOM 702 C CA . ALA A 1 91 ? 20.943 3.074 -13.628 1.00 62.16 91 ALA A CA 1
ATOM 703 C C . ALA A 1 91 ? 21.281 1.573 -13.783 1.00 62.16 91 ALA A C 1
ATOM 705 O O . ALA A 1 91 ? 22.049 1.210 -14.668 1.00 62.16 91 ALA A O 1
ATOM 706 N N . HIS A 1 92 ? 20.693 0.692 -12.962 1.00 62.59 92 HIS A N 1
ATOM 707 C CA . HIS A 1 92 ? 20.946 -0.758 -12.965 1.00 62.59 92 HIS A CA 1
ATOM 708 C C . HIS A 1 92 ? 19.706 -1.610 -13.313 1.00 62.59 92 HIS A C 1
ATOM 710 O O . HIS A 1 92 ? 19.802 -2.833 -13.463 1.00 62.59 92 HIS A O 1
ATOM 716 N N . LEU A 1 93 ? 18.532 -0.992 -13.469 1.00 65.44 93 LEU A N 1
ATOM 717 C CA . LEU A 1 93 ? 17.285 -1.654 -13.856 1.00 65.44 93 LEU A CA 1
ATOM 718 C C . LEU A 1 93 ? 17.265 -1.933 -15.362 1.00 65.44 93 LEU A C 1
ATOM 720 O O . LEU A 1 93 ? 16.668 -1.215 -16.156 1.00 65.44 93 LEU A O 1
ATOM 724 N N . THR A 1 94 ? 17.918 -3.024 -15.755 1.00 69.50 94 THR A N 1
ATOM 725 C CA . THR A 1 94 ? 17.750 -3.603 -17.093 1.00 69.50 94 THR A CA 1
ATOM 726 C C . THR A 1 94 ? 16.392 -4.308 -17.178 1.00 69.50 94 THR A C 1
ATOM 728 O O . THR A 1 94 ? 15.928 -4.887 -16.192 1.00 69.50 94 THR A O 1
ATOM 731 N N . ASP A 1 95 ? 15.782 -4.373 -18.366 1.00 68.38 95 ASP A N 1
ATOM 732 C CA . ASP A 1 95 ? 14.511 -5.086 -18.595 1.00 68.38 95 ASP A CA 1
ATOM 733 C C . ASP A 1 95 ? 14.511 -6.536 -18.062 1.00 68.38 95 ASP A C 1
ATOM 735 O O . ASP A 1 95 ? 13.476 -7.084 -17.683 1.00 68.38 95 ASP A O 1
ATOM 739 N N . ARG A 1 96 ? 15.683 -7.186 -18.005 1.00 70.81 96 ARG A N 1
ATOM 740 C CA . ARG A 1 96 ? 15.848 -8.528 -17.422 1.00 70.81 96 ARG A CA 1
ATOM 741 C C . ARG A 1 96 ? 15.588 -8.546 -15.913 1.00 70.81 96 ARG A C 1
ATOM 743 O O . ARG A 1 96 ? 14.883 -9.433 -15.437 1.00 70.81 96 ARG A O 1
ATOM 750 N N . THR A 1 97 ? 16.122 -7.580 -15.175 1.00 73.69 97 THR A N 1
ATOM 751 C CA . THR A 1 97 ? 15.976 -7.478 -13.717 1.00 73.69 97 THR A CA 1
ATOM 752 C C . THR A 1 97 ? 14.527 -7.168 -13.342 1.00 73.69 97 THR A C 1
ATOM 754 O O . THR A 1 97 ? 13.979 -7.802 -12.443 1.00 73.69 97 THR A O 1
ATOM 757 N N . TYR A 1 98 ? 13.871 -6.284 -14.102 1.00 72.69 98 TYR A N 1
ATOM 758 C CA . TYR A 1 98 ? 12.450 -5.963 -13.940 1.00 72.69 98 TYR A CA 1
ATOM 759 C C . TYR A 1 98 ? 11.544 -7.187 -14.163 1.00 72.69 98 TYR A C 1
ATOM 761 O O . TYR A 1 98 ? 10.711 -7.519 -13.317 1.00 72.69 98 TYR A O 1
ATOM 769 N N . ARG A 1 99 ? 11.765 -7.938 -15.253 1.00 74.19 99 ARG A N 1
ATOM 770 C CA . ARG A 1 99 ? 11.019 -9.178 -15.530 1.00 74.19 99 ARG A CA 1
ATOM 771 C C . ARG A 1 99 ? 11.227 -10.247 -14.459 1.00 74.19 99 ARG A C 1
ATOM 773 O O . ARG A 1 99 ? 10.275 -10.938 -14.098 1.00 74.19 99 ARG A O 1
ATOM 780 N N . ASN A 1 100 ? 12.447 -10.388 -13.943 1.00 77.88 100 ASN A N 1
ATOM 781 C CA . ASN A 1 100 ? 12.738 -11.342 -12.874 1.00 77.88 100 ASN A CA 1
ATOM 782 C C . ASN A 1 100 ? 12.052 -10.952 -11.558 1.00 77.88 100 ASN A C 1
ATOM 784 O O . ASN A 1 100 ? 11.481 -11.823 -10.905 1.00 77.88 100 ASN A O 1
ATOM 788 N N . ALA A 1 101 ? 12.027 -9.662 -11.210 1.00 79.50 101 ALA A N 1
ATOM 789 C CA . ALA A 1 101 ? 11.304 -9.171 -10.038 1.00 79.50 101 ALA A CA 1
ATOM 790 C C . ALA A 1 101 ? 9.796 -9.459 -10.138 1.00 79.50 101 ALA A C 1
ATOM 792 O O . ALA A 1 101 ? 9.212 -10.011 -9.208 1.00 79.50 101 ALA A O 1
ATOM 793 N N . ILE A 1 102 ? 9.169 -9.182 -11.289 1.00 78.25 102 ILE A N 1
ATOM 794 C CA . ILE A 1 102 ? 7.740 -9.478 -11.506 1.00 78.25 102 ILE A CA 1
ATOM 795 C C . ILE A 1 102 ? 7.451 -10.975 -11.383 1.00 78.25 102 ILE A C 1
ATOM 797 O O . ILE A 1 102 ? 6.469 -11.362 -10.747 1.00 78.25 102 ILE A O 1
ATOM 801 N N . ARG A 1 103 ? 8.295 -11.833 -11.969 1.00 79.56 103 ARG A N 1
ATOM 802 C CA . ARG A 1 103 ? 8.151 -13.293 -11.848 1.00 79.56 103 ARG A CA 1
ATOM 803 C C . ARG A 1 103 ? 8.241 -13.737 -10.392 1.00 79.56 103 ARG A C 1
ATOM 805 O O . ARG A 1 103 ? 7.395 -14.508 -9.951 1.00 79.56 103 ARG A O 1
ATOM 812 N N . PHE A 1 104 ? 9.213 -13.213 -9.650 1.00 83.38 104 PHE A N 1
ATOM 813 C CA . PHE A 1 104 ? 9.391 -13.511 -8.232 1.00 83.38 104 PHE A CA 1
ATOM 814 C C . PHE A 1 104 ? 8.163 -13.112 -7.402 1.00 83.38 104 PHE A C 1
ATOM 816 O O . PHE A 1 104 ? 7.602 -13.955 -6.702 1.00 83.38 104 PHE A O 1
ATOM 823 N N . PHE A 1 105 ? 7.671 -11.876 -7.548 1.00 81.12 105 PHE A N 1
ATOM 824 C CA . PHE A 1 105 ? 6.453 -11.429 -6.863 1.00 81.12 105 PHE A CA 1
ATOM 825 C C . PHE A 1 105 ? 5.223 -12.250 -7.259 1.00 81.12 105 PHE A C 1
ATOM 827 O O . PHE A 1 105 ? 4.392 -12.576 -6.414 1.00 81.12 105 PHE A O 1
ATOM 834 N N . SER A 1 106 ? 5.117 -12.640 -8.529 1.00 79.88 106 SER A N 1
ATOM 835 C CA . SER A 1 106 ? 3.999 -13.459 -9.002 1.00 79.88 106 SER A CA 1
ATOM 836 C C . SER A 1 106 ? 4.002 -14.858 -8.379 1.00 79.88 106 SER A C 1
ATOM 838 O O . SER A 1 106 ? 2.945 -15.340 -7.976 1.00 79.88 106 SER A O 1
ATOM 840 N N . ILE A 1 107 ? 5.174 -15.493 -8.257 1.00 85.62 107 ILE A N 1
ATOM 841 C CA . ILE A 1 107 ? 5.330 -16.789 -7.579 1.00 85.62 107 ILE A CA 1
ATOM 842 C C . ILE A 1 107 ? 4.972 -16.659 -6.097 1.00 85.62 107 ILE A C 1
ATOM 844 O O . ILE A 1 107 ? 4.215 -17.482 -5.590 1.00 85.62 107 ILE A O 1
ATOM 848 N N . LEU A 1 108 ? 5.445 -15.606 -5.425 1.00 85.06 108 LEU A N 1
ATOM 849 C CA . LEU A 1 108 ? 5.110 -15.324 -4.026 1.00 85.06 108 LEU A CA 1
ATOM 850 C C . LEU A 1 108 ? 3.599 -15.204 -3.800 1.00 85.06 108 LEU A C 1
ATOM 852 O O . LEU A 1 108 ? 3.073 -15.796 -2.862 1.00 85.06 108 LEU A O 1
ATOM 856 N N . ILE A 1 109 ? 2.889 -14.479 -4.669 1.00 80.56 109 ILE A N 1
ATOM 857 C CA . ILE A 1 109 ? 1.431 -14.314 -4.562 1.00 80.56 109 ILE A CA 1
ATOM 858 C C . ILE A 1 109 ? 0.709 -15.649 -4.779 1.00 80.56 109 ILE A C 1
ATOM 860 O O . ILE A 1 109 ? -0.241 -15.952 -4.061 1.00 80.56 109 ILE A O 1
ATOM 864 N N . ILE A 1 110 ? 1.150 -16.459 -5.748 1.00 82.62 110 ILE A N 1
ATOM 865 C CA . ILE A 1 110 ? 0.583 -17.796 -5.982 1.00 82.62 110 ILE A CA 1
ATOM 866 C C . ILE A 1 110 ? 0.817 -18.683 -4.756 1.00 82.62 110 ILE A C 1
ATOM 868 O O . ILE A 1 110 ? -0.122 -19.310 -4.272 1.00 82.62 110 ILE A O 1
ATOM 872 N N . PHE A 1 111 ? 2.039 -18.691 -4.224 1.00 86.19 111 PHE A N 1
ATOM 873 C CA . PHE A 1 111 ? 2.397 -19.449 -3.031 1.00 86.19 111 PHE A CA 1
ATOM 874 C C . PHE A 1 111 ? 1.554 -19.041 -1.819 1.00 86.19 111 PHE A C 1
ATOM 876 O O . PHE A 1 111 ? 1.001 -19.907 -1.148 1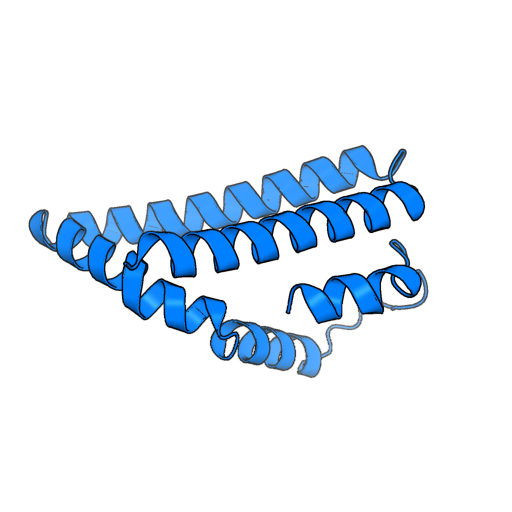.00 86.19 111 PHE A O 1
ATOM 883 N N . LEU A 1 112 ? 1.392 -17.738 -1.575 1.00 82.19 112 LEU A N 1
ATOM 884 C CA . LEU A 1 112 ? 0.561 -17.224 -0.486 1.00 82.19 112 LEU A CA 1
ATOM 885 C C . LEU A 1 112 ? -0.924 -17.582 -0.672 1.00 82.19 112 LEU A C 1
ATOM 887 O O . LEU A 1 112 ? -1.617 -17.904 0.290 1.00 82.19 112 LEU A O 1
ATOM 891 N N . GLY A 1 113 ? -1.420 -17.567 -1.912 1.00 79.38 113 GLY A N 1
ATOM 892 C CA . GLY A 1 113 ? -2.776 -18.021 -2.226 1.00 79.38 113 GLY A CA 1
ATOM 893 C C . GLY A 1 113 ? -2.977 -19.510 -1.929 1.00 79.38 113 GLY A C 1
ATOM 894 O O . GLY A 1 113 ? -3.985 -19.894 -1.337 1.00 79.38 113 GLY A O 1
ATOM 895 N N . PHE A 1 114 ? -2.000 -20.347 -2.288 1.00 84.19 114 PHE A N 1
ATOM 896 C CA . PHE A 1 114 ? -2.018 -21.776 -1.969 1.00 84.19 114 PHE A CA 1
ATOM 897 C C . PHE A 1 114 ? -1.905 -22.041 -0.468 1.00 84.19 114 PHE A C 1
ATOM 899 O O . PHE A 1 114 ? -2.643 -22.875 0.054 1.00 84.19 114 PHE A O 1
ATOM 906 N N . SER A 1 115 ? -1.023 -21.331 0.240 1.00 80.19 115 SER A N 1
ATOM 907 C CA . SER A 1 115 ? -0.867 -21.512 1.682 1.00 80.19 115 SER A CA 1
ATOM 908 C C . SER A 1 115 ? -2.152 -21.158 2.426 1.00 80.19 115 SER A C 1
ATOM 910 O O . SER A 1 115 ? -2.546 -21.910 3.309 1.00 80.19 115 SER A O 1
ATOM 912 N N . PHE A 1 116 ? -2.871 -20.110 2.009 1.00 76.19 116 PHE A N 1
ATOM 913 C CA . PHE A 1 116 ? -4.174 -19.756 2.577 1.00 76.19 116 PHE A CA 1
ATOM 914 C C . PHE A 1 116 ? -5.243 -20.844 2.370 1.00 76.19 116 PHE A C 1
ATOM 916 O O . PHE A 1 116 ? -6.063 -21.077 3.255 1.00 76.19 116 PHE A O 1
ATOM 923 N N . LEU A 1 117 ? -5.228 -21.539 1.226 1.00 79.19 117 LEU A N 1
ATOM 924 C CA . LEU A 1 117 ? -6.139 -22.659 0.959 1.00 79.19 117 LEU A CA 1
ATOM 925 C C . LEU A 1 117 ? -5.803 -23.905 1.792 1.00 79.19 117 LEU A C 1
ATOM 927 O O . LEU A 1 117 ? -6.712 -24.609 2.218 1.00 79.19 117 LEU A O 1
ATOM 931 N N . ILE A 1 118 ? -4.516 -24.171 2.033 1.00 80.75 118 ILE A N 1
ATOM 932 C CA . ILE A 1 118 ? -4.048 -25.340 2.798 1.00 80.75 118 ILE A CA 1
ATOM 933 C C . ILE A 1 118 ? -4.220 -25.135 4.310 1.00 80.75 118 ILE A C 1
ATOM 935 O O . ILE A 1 118 ? -4.623 -26.063 5.002 1.00 80.75 118 ILE A O 1
ATOM 939 N N . ILE A 1 119 ? -3.955 -23.927 4.819 1.00 72.31 119 ILE A N 1
ATOM 940 C CA . ILE A 1 119 ? -4.096 -23.566 6.243 1.00 72.31 119 ILE A CA 1
ATOM 941 C C . ILE A 1 119 ? -5.555 -23.558 6.713 1.00 72.31 119 ILE A C 1
ATOM 943 O O . ILE A 1 119 ? -5.814 -23.598 7.910 1.00 72.31 119 ILE A O 1
ATOM 947 N N . ARG A 1 120 ? -6.517 -23.509 5.785 1.00 51.97 120 ARG A N 1
ATOM 948 C CA . ARG A 1 120 ? -7.952 -23.490 6.087 1.00 51.97 120 ARG A CA 1
ATOM 949 C C . ARG A 1 120 ? -8.603 -24.886 6.026 1.00 51.97 120 ARG A C 1
ATOM 951 O O . ARG A 1 1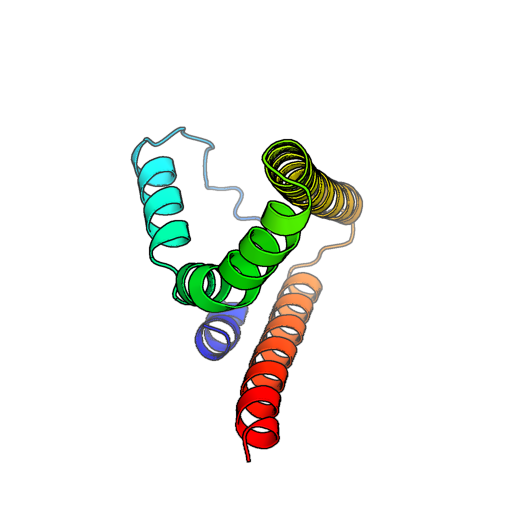20 ? -9.765 -24.998 5.634 1.00 51.97 120 ARG A O 1
ATOM 958 N N . LYS A 1 121 ? -7.856 -25.925 6.409 1.00 47.72 121 LYS A N 1
ATOM 959 C CA . LYS A 1 121 ? -8.373 -27.209 6.910 1.00 47.72 121 LYS A CA 1
ATOM 960 C C . LYS A 1 121 ? -8.130 -27.274 8.410 1.00 47.72 121 LYS A C 1
ATOM 962 O O . LYS A 1 121 ? -9.049 -27.751 9.104 1.00 47.72 121 LYS A O 1
#

Sequence (121 aa):
MGIILILTAPKMTALDKTVQPGFDKGLFIGGFLFSVISPGFIVWWATIGVSTIVKALLFGMAGVIFLTFGHWLADTLWYWSISYALDKGKAHLTDRTYRNAIRFFSILIIFLGFSFLIIRK

Secondary structure (DSSP, 8-state):
-HHHHHHHGGG--S--TT------HHHHHHHHHHHHH-HHHHHHIIIIIHHHHHHHHTTHHHHHHHHHHHHHHHHHHHHHHHHHHHHHHTTT--HHHHHHHHHHHHHHHHHHHHHHHHHT-

pLDDT: mean 75.66, std 11.97, range [47.72, 92.81]